Protein AF-A0A763VTL2-F1 (afdb_monomer)

pLDDT: mean 83.59, std 13.95, range [38.59, 96.25]

Structure (mmCIF, N/CA/C/O backbone):
data_AF-A0A763VTL2-F1
#
_entry.id   AF-A0A763VTL2-F1
#
loop_
_atom_site.group_PDB
_atom_site.id
_atom_site.type_symbol
_atom_site.label_atom_id
_atom_site.label_alt_id
_atom_site.label_comp_id
_atom_site.label_asym_id
_atom_site.label_entity_id
_atom_site.label_seq_id
_atom_site.pdbx_PDB_ins_code
_atom_site.Cartn_x
_atom_site.Cartn_y
_atom_site.Cartn_z
_atom_site.occupancy
_atom_site.B_iso_or_equiv
_atom_site.auth_seq_id
_atom_site.auth_comp_id
_atom_site.auth_asym_id
_atom_site.auth_atom_id
_atom_site.pdbx_PDB_model_num
ATOM 1 N N . MET A 1 1 ? -4.887 -15.551 90.840 1.00 38.59 1 MET A N 1
ATOM 2 C CA . MET A 1 1 ? -4.832 -16.309 89.575 1.00 38.59 1 MET A CA 1
ATOM 3 C C . MET A 1 1 ? -5.576 -15.506 88.532 1.00 38.59 1 MET A C 1
ATOM 5 O O . MET A 1 1 ? -6.733 -15.174 88.746 1.00 38.59 1 MET A O 1
ATOM 9 N N . THR A 1 2 ? -4.842 -15.102 87.504 1.00 49.06 2 THR A N 1
ATOM 10 C CA . THR A 1 2 ? -5.267 -14.362 86.316 1.00 49.06 2 THR A CA 1
ATOM 11 C C . THR A 1 2 ? -5.974 -15.297 85.341 1.00 49.06 2 THR A C 1
ATOM 13 O O . THR A 1 2 ? -5.603 -16.465 85.233 1.00 49.06 2 THR A O 1
ATOM 16 N N . VAL A 1 3 ? -6.969 -14.784 84.620 1.00 54.81 3 VAL A N 1
ATOM 17 C CA . VAL A 1 3 ? -7.465 -15.420 83.396 1.00 54.81 3 VAL A CA 1
ATOM 18 C C . VAL A 1 3 ? -7.658 -14.310 82.368 1.00 54.81 3 VAL A C 1
ATOM 20 O O . VAL A 1 3 ? -8.697 -13.659 82.321 1.00 54.81 3 VAL A O 1
ATOM 23 N N . ASP A 1 4 ? -6.605 -14.062 81.595 1.00 47.91 4 ASP A N 1
ATOM 24 C CA . ASP A 1 4 ? -6.621 -13.182 80.433 1.00 47.91 4 ASP A CA 1
ATOM 25 C C . ASP A 1 4 ? -7.313 -13.915 79.277 1.00 47.91 4 ASP A C 1
ATOM 27 O O . ASP A 1 4 ? -6.781 -14.871 78.706 1.00 47.91 4 ASP A O 1
ATOM 31 N N . SER A 1 5 ? -8.533 -13.501 78.936 1.00 46.69 5 SER A N 1
ATOM 32 C CA . SER A 1 5 ? -9.254 -14.015 77.772 1.00 46.69 5 SER A CA 1
ATOM 33 C C . SER A 1 5 ? -8.785 -13.293 76.511 1.00 46.69 5 SER A C 1
ATOM 35 O O . SER A 1 5 ? -9.312 -12.251 76.121 1.00 46.69 5 SER A O 1
ATOM 37 N N . ASN A 1 6 ? -7.775 -13.882 75.880 1.00 53.84 6 ASN A N 1
ATOM 38 C CA . ASN A 1 6 ? -7.282 -13.533 74.559 1.00 53.84 6 ASN A CA 1
ATOM 39 C C . ASN A 1 6 ? -8.350 -13.909 73.511 1.00 53.84 6 ASN A C 1
ATOM 41 O O . ASN A 1 6 ? -8.556 -15.089 73.229 1.00 53.84 6 ASN A O 1
ATOM 45 N N . THR A 1 7 ? -9.059 -12.924 72.955 1.00 49.09 7 THR A N 1
ATOM 46 C CA . THR A 1 7 ? -9.965 -13.129 71.813 1.00 49.09 7 THR A CA 1
ATOM 47 C C . THR A 1 7 ? -9.327 -12.543 70.562 1.00 49.09 7 THR A C 1
ATOM 49 O O . THR A 1 7 ? -9.450 -11.368 70.233 1.00 49.09 7 THR A O 1
ATOM 52 N N . SER A 1 8 ? -8.593 -13.400 69.862 1.00 53.38 8 SER A N 1
ATOM 53 C CA . SER A 1 8 ? -8.171 -13.184 68.486 1.00 53.38 8 SER A CA 1
ATOM 54 C C . SER A 1 8 ? -9.328 -13.505 67.543 1.00 53.38 8 SER A C 1
ATOM 56 O O . SER A 1 8 ? -9.724 -14.665 67.482 1.00 53.38 8 SER A O 1
ATOM 58 N N . SER A 1 9 ? -9.805 -12.530 66.769 1.00 47.34 9 SER A N 1
ATOM 59 C CA . SER A 1 9 ? -10.167 -12.739 65.355 1.00 47.34 9 SER A CA 1
ATOM 60 C C . SER A 1 9 ? -10.765 -11.476 64.735 1.00 47.34 9 SER A C 1
ATOM 62 O O . SER A 1 9 ? -11.925 -11.145 64.961 1.00 47.34 9 SER A O 1
ATOM 64 N N . GLY A 1 10 ? -9.945 -10.818 63.916 1.00 51.12 10 GLY A N 1
ATOM 65 C CA . GLY A 1 10 ? -10.286 -10.411 62.555 1.00 51.12 10 GLY A CA 1
ATOM 66 C C . GLY A 1 10 ? -11.619 -9.711 62.319 1.00 51.12 10 GLY A C 1
ATOM 67 O O . GLY A 1 10 ? -12.632 -10.352 62.055 1.00 51.12 10 GLY A O 1
ATOM 68 N N . ARG A 1 11 ? -11.550 -8.389 62.179 1.00 47.34 11 ARG A N 1
ATOM 69 C CA . ARG A 1 11 ? -12.256 -7.723 61.084 1.00 47.34 11 ARG A CA 1
ATOM 70 C C . ARG A 1 11 ? -11.472 -6.481 60.689 1.00 47.34 11 ARG A C 1
ATOM 72 O O . ARG A 1 11 ? -11.737 -5.380 61.158 1.00 47.34 11 ARG A O 1
ATOM 79 N N . GLY A 1 12 ? -10.442 -6.708 59.876 1.00 43.69 12 GLY A N 1
ATOM 80 C CA . GLY A 1 12 ? -9.880 -5.651 59.054 1.00 43.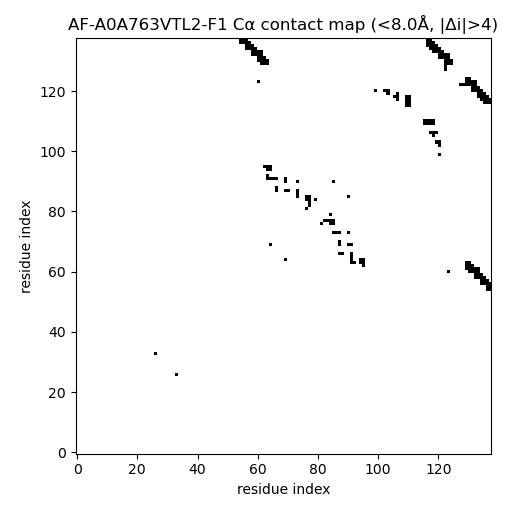69 12 GLY A CA 1
ATOM 81 C C . GLY A 1 12 ? -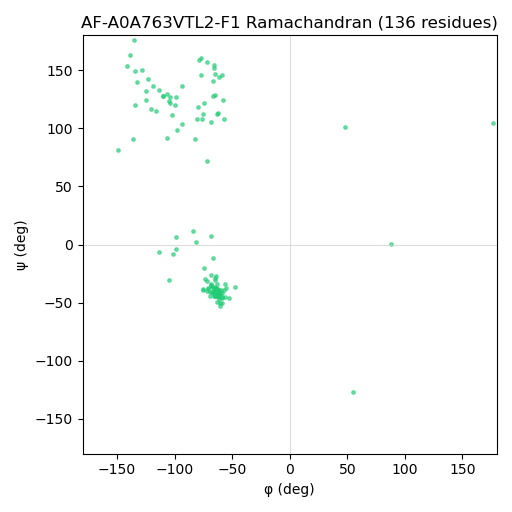11.014 -5.117 58.193 1.00 43.69 12 GLY A C 1
ATOM 82 O O . GLY A 1 12 ? -11.505 -5.807 57.304 1.00 43.69 12 GLY A O 1
ATOM 83 N N . ASN A 1 13 ? -11.479 -3.915 58.510 1.00 54.47 13 ASN A N 1
ATOM 84 C CA . ASN A 1 13 ? -12.108 -3.062 57.518 1.00 54.47 13 ASN A CA 1
ATOM 85 C C . ASN A 1 13 ? -10.972 -2.579 56.616 1.00 54.47 13 ASN A C 1
ATOM 87 O O . ASN A 1 13 ? -10.547 -1.434 56.740 1.00 54.47 13 ASN A O 1
ATOM 91 N N . ASP A 1 14 ? -10.427 -3.474 55.793 1.00 52.12 14 ASP A N 1
ATOM 92 C CA . ASP A 1 14 ? -9.484 -3.085 54.758 1.00 52.12 14 ASP A CA 1
ATOM 93 C C . ASP A 1 14 ? -10.313 -2.432 53.646 1.00 52.12 14 ASP A C 1
ATOM 95 O O . ASP A 1 14 ? -11.094 -3.120 52.985 1.00 52.12 14 ASP A O 1
ATOM 99 N N . PRO A 1 15 ? -10.180 -1.115 53.415 1.00 58.50 15 PRO A N 1
ATOM 100 C CA . PRO A 1 15 ? -10.898 -0.411 52.354 1.00 58.50 15 PRO A CA 1
ATOM 101 C C . PRO A 1 15 ? -10.431 -0.813 50.939 1.00 58.50 15 PRO A C 1
ATOM 103 O O . PRO A 1 15 ? -10.840 -0.192 49.962 1.00 58.50 15 PRO A O 1
ATOM 106 N N . GLU A 1 16 ? -9.572 -1.831 50.816 1.00 55.03 16 GLU A N 1
ATOM 107 C CA . GLU A 1 16 ? -8.935 -2.250 49.565 1.00 55.03 16 GLU A CA 1
ATOM 108 C C . GLU A 1 16 ? -9.570 -3.485 48.908 1.00 55.03 16 GLU A C 1
ATOM 110 O O . GLU A 1 16 ? -9.242 -3.799 47.764 1.00 55.03 16 GLU A O 1
ATOM 115 N N . GLN A 1 17 ? -10.507 -4.177 49.567 1.00 55.59 17 GLN A N 1
ATOM 116 C CA . GLN A 1 17 ? -11.231 -5.287 48.938 1.00 55.59 17 GLN A CA 1
ATOM 117 C C . GLN A 1 17 ? -12.587 -4.810 48.417 1.00 55.59 17 GLN A C 1
ATOM 119 O O . GLN A 1 17 ? -13.560 -4.686 49.154 1.00 55.59 17 GLN A O 1
ATOM 124 N N . ILE A 1 18 ? -12.635 -4.528 47.114 1.00 63.38 18 ILE A N 1
ATOM 125 C CA . ILE A 1 18 ? -13.878 -4.262 46.383 1.00 63.38 18 ILE A CA 1
ATOM 126 C C . ILE A 1 18 ? -14.742 -5.532 46.418 1.00 63.38 18 ILE A C 1
ATOM 128 O O . ILE A 1 18 ? -14.390 -6.540 45.802 1.00 63.38 18 ILE A O 1
ATOM 132 N N . ASP A 1 19 ? -15.876 -5.486 47.119 1.00 75.56 19 ASP A N 1
ATOM 133 C CA . ASP A 1 19 ? -16.789 -6.625 47.236 1.00 75.56 19 ASP A CA 1
ATOM 134 C C . ASP A 1 19 ? -17.696 -6.741 45.993 1.00 75.56 19 ASP A C 1
ATOM 136 O O . ASP A 1 19 ? -18.597 -5.932 45.741 1.00 75.56 19 ASP A O 1
ATOM 140 N N . LEU A 1 20 ? -17.433 -7.760 45.170 1.00 80.88 20 LEU A N 1
ATOM 141 C CA . LEU A 1 20 ? -18.123 -7.995 43.894 1.00 80.88 20 LEU A CA 1
ATOM 142 C C . LEU A 1 20 ? -19.614 -8.325 44.081 1.00 80.88 20 LEU A C 1
ATOM 144 O O . LEU A 1 20 ? -20.428 -8.036 43.199 1.00 80.88 20 LEU A O 1
ATOM 148 N N . ILE A 1 21 ? -19.985 -8.925 45.217 1.00 75.75 21 ILE A N 1
ATOM 149 C CA . ILE A 1 21 ? -21.370 -9.321 45.511 1.00 75.75 21 ILE A CA 1
ATOM 150 C C . ILE A 1 21 ? -22.213 -8.094 45.876 1.00 75.75 21 ILE A C 1
ATOM 152 O O . ILE A 1 21 ? -23.361 -7.977 45.437 1.00 75.75 21 ILE A O 1
ATOM 156 N N . GLU A 1 22 ? -21.639 -7.151 46.624 1.00 71.88 22 GLU A N 1
ATOM 157 C CA . GLU A 1 22 ? -22.308 -5.901 46.989 1.00 71.88 22 GLU A CA 1
ATOM 158 C C . GLU A 1 22 ? -22.554 -5.017 45.753 1.00 71.88 22 GLU A C 1
ATOM 160 O O . GLU A 1 22 ? -23.665 -4.512 45.563 1.00 71.88 22 GLU A O 1
ATOM 165 N N . LEU A 1 23 ? -21.583 -4.949 44.833 1.00 77.94 23 LEU A N 1
ATOM 166 C CA . LEU A 1 23 ? -21.748 -4.306 43.521 1.00 77.94 23 LEU A CA 1
ATOM 167 C C . LEU A 1 23 ? -22.878 -4.935 42.687 1.00 77.94 23 LEU A C 1
ATOM 169 O O . LEU A 1 23 ? -23.666 -4.216 42.067 1.00 77.94 23 LEU A O 1
ATOM 173 N N . LEU A 1 24 ? -23.002 -6.267 42.680 1.00 76.88 24 LEU A N 1
ATOM 174 C CA . LEU A 1 24 ? -24.049 -6.970 41.931 1.00 76.88 24 LEU A CA 1
ATOM 175 C C . LEU A 1 24 ? -25.452 -6.689 42.498 1.00 76.88 24 LEU A C 1
ATOM 177 O O . LEU A 1 24 ? -26.397 -6.442 41.743 1.00 76.88 24 LEU A O 1
ATOM 181 N N . LEU A 1 25 ? -25.589 -6.673 43.827 1.00 74.56 25 LEU A N 1
ATOM 182 C CA . LEU A 1 25 ? -26.826 -6.296 44.522 1.00 74.56 25 LEU A CA 1
ATOM 183 C C . LEU A 1 25 ? -27.193 -4.823 44.285 1.00 74.56 25 LEU A C 1
ATOM 185 O O . LEU A 1 25 ? -28.368 -4.506 44.068 1.00 74.56 25 LEU A O 1
ATOM 189 N N . GLN A 1 26 ? -26.205 -3.926 44.267 1.00 73.94 26 GLN A N 1
ATOM 190 C CA . GLN A 1 26 ? -26.389 -2.507 43.954 1.00 73.94 26 GLN A CA 1
ATOM 191 C C . GLN A 1 26 ? -26.869 -2.300 42.508 1.00 73.94 26 GLN A C 1
ATOM 193 O O . GLN A 1 26 ? -27.789 -1.512 42.268 1.00 73.94 26 GLN A O 1
ATOM 198 N N . LEU A 1 27 ? -26.326 -3.071 41.562 1.00 78.69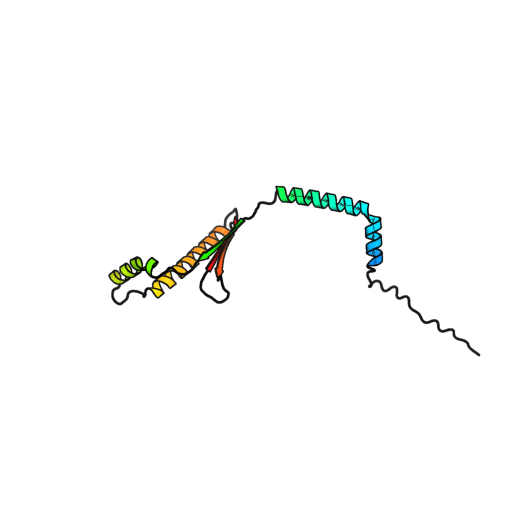 27 LEU A N 1
ATOM 199 C CA . LEU A 1 27 ? -26.765 -3.093 40.166 1.00 78.69 27 LEU A CA 1
ATOM 200 C C . LEU A 1 27 ? -28.208 -3.624 40.038 1.00 78.69 27 LEU A C 1
ATOM 202 O O . LEU A 1 27 ? -29.038 -3.031 39.349 1.00 78.69 27 LEU A O 1
ATOM 206 N N . TRP A 1 28 ? -28.559 -4.686 40.770 1.00 78.25 28 TRP A N 1
ATOM 207 C CA . TRP A 1 28 ? -29.907 -5.273 40.752 1.00 78.25 28 TRP A CA 1
ATOM 208 C C . TRP A 1 28 ? -30.981 -4.329 41.323 1.00 78.25 28 TRP A C 1
ATOM 210 O O . TRP A 1 28 ? -32.097 -4.244 40.797 1.00 78.25 28 TRP A O 1
ATOM 220 N N . ARG A 1 29 ? -30.634 -3.552 42.358 1.00 75.06 29 ARG A N 1
ATOM 221 C CA . ARG A 1 29 ? -31.515 -2.524 42.943 1.00 75.06 29 ARG A CA 1
ATOM 222 C C . ARG A 1 29 ? -31.676 -1.305 42.026 1.00 75.06 29 ARG A C 1
ATOM 224 O O . ARG A 1 29 ? -32.745 -0.698 42.000 1.00 75.06 29 ARG A O 1
ATOM 231 N N . GLY A 1 30 ? -30.646 -0.987 41.241 1.00 80.25 30 GLY A N 1
ATOM 232 C CA . GLY A 1 30 ? -30.614 0.101 40.259 1.00 80.25 30 GLY A CA 1
ATOM 233 C C . GLY A 1 30 ? -31.199 -0.236 38.883 1.00 80.25 30 GLY A C 1
ATOM 234 O O . GLY A 1 30 ? -31.030 0.543 37.952 1.00 80.25 30 GLY A O 1
ATOM 235 N N . LYS A 1 31 ? -31.903 -1.363 38.706 1.00 80.69 31 LYS A N 1
ATOM 236 C CA . LYS A 1 31 ? -32.369 -1.836 37.384 1.00 80.69 31 LYS A CA 1
ATOM 237 C C . LYS A 1 31 ? -33.045 -0.774 36.503 1.00 80.69 31 LYS A C 1
ATOM 239 O O . LYS A 1 31 ? -32.824 -0.759 35.300 1.00 80.69 31 LYS A O 1
ATOM 244 N N . MET A 1 32 ? -33.816 0.150 37.082 1.00 83.62 32 MET A N 1
ATOM 245 C CA . MET A 1 32 ? -34.477 1.218 36.318 1.00 83.62 32 MET A CA 1
ATOM 246 C C . MET A 1 32 ? -33.500 2.283 35.811 1.00 83.62 32 MET A C 1
ATOM 248 O O . MET A 1 32 ? -33.633 2.726 34.673 1.00 83.62 32 MET A O 1
ATOM 252 N N . THR A 1 33 ? -32.502 2.677 36.609 1.00 85.94 33 THR A N 1
ATOM 253 C CA . THR A 1 33 ? -31.483 3.639 36.161 1.00 85.94 33 THR A CA 1
ATOM 254 C C . THR A 1 33 ? -30.594 3.024 35.085 1.00 85.94 33 THR A C 1
ATOM 256 O O . THR A 1 33 ? -30.249 3.708 34.126 1.00 85.94 33 THR A O 1
ATOM 259 N N . ILE A 1 34 ? -30.311 1.721 35.183 1.00 86.00 34 ILE A N 1
ATOM 260 C CA . ILE A 1 34 ? -29.587 0.962 34.154 1.00 86.00 34 ILE A CA 1
ATOM 261 C C . ILE A 1 34 ? -30.382 0.932 32.851 1.00 86.00 34 ILE A C 1
ATOM 263 O O . ILE A 1 34 ? -29.834 1.257 31.805 1.00 86.00 34 ILE A O 1
ATOM 267 N N . ILE A 1 35 ? -31.674 0.593 32.900 1.00 89.81 35 ILE A N 1
ATOM 268 C CA . ILE A 1 35 ? -32.525 0.552 31.701 1.00 89.81 35 ILE A CA 1
ATOM 269 C C . ILE A 1 35 ? -32.569 1.927 31.025 1.00 89.81 35 ILE A C 1
ATOM 271 O O . ILE A 1 35 ? -32.370 2.018 29.817 1.00 89.81 35 ILE A O 1
ATOM 275 N N . VAL A 1 36 ? -32.766 3.003 31.792 1.00 92.94 36 VAL A N 1
ATOM 276 C CA . VAL A 1 36 ? -32.782 4.370 31.245 1.00 92.94 36 VAL A CA 1
ATOM 277 C C . VAL A 1 36 ? -31.429 4.741 30.631 1.00 92.94 36 VAL A C 1
ATOM 279 O O . VAL A 1 36 ? -31.390 5.259 29.516 1.00 92.94 36 VAL A O 1
ATOM 282 N N . ALA A 1 37 ? -30.320 4.435 31.308 1.00 91.38 37 ALA A N 1
ATOM 283 C CA . ALA A 1 37 ? -28.979 4.696 30.790 1.00 91.38 37 ALA A CA 1
ATOM 284 C C . ALA A 1 37 ? -28.700 3.924 29.488 1.00 91.38 37 ALA A C 1
ATOM 286 O O . ALA A 1 37 ? -28.160 4.494 28.540 1.00 91.38 37 ALA A O 1
ATOM 287 N N . VAL A 1 38 ? -29.122 2.658 29.408 1.00 94.12 38 VAL A N 1
ATOM 288 C CA . VAL A 1 38 ? -28.997 1.825 28.202 1.00 94.12 38 VAL A CA 1
ATOM 289 C C . VAL A 1 38 ? -29.816 2.405 27.050 1.00 94.12 38 VAL A C 1
ATOM 291 O O . VAL A 1 38 ? -29.307 2.508 25.937 1.00 94.12 38 VAL A O 1
ATOM 294 N N . VAL A 1 39 ? -31.052 2.844 27.300 1.00 95.56 39 VAL A N 1
ATOM 295 C CA . VAL A 1 39 ? -31.895 3.468 26.266 1.00 95.56 39 VAL A CA 1
ATOM 296 C C . VAL A 1 39 ? -31.254 4.751 25.729 1.00 95.56 39 VAL A C 1
ATOM 298 O O . VAL A 1 39 ? -31.197 4.939 24.515 1.00 95.56 39 VAL A O 1
ATOM 301 N N . ILE A 1 40 ? -30.715 5.606 26.603 1.00 96.06 40 ILE A N 1
ATOM 302 C CA . ILE A 1 40 ? -30.009 6.829 26.189 1.00 96.06 40 ILE A CA 1
ATOM 303 C C . ILE A 1 40 ? -28.768 6.485 25.353 1.00 96.06 40 ILE A C 1
ATOM 305 O O . ILE A 1 40 ? -28.549 7.094 24.306 1.00 96.06 40 ILE A O 1
ATOM 309 N N . ALA A 1 41 ? -27.985 5.484 25.764 1.00 94.44 41 ALA A N 1
ATOM 310 C CA . ALA A 1 41 ? -26.811 5.039 25.015 1.00 94.44 41 ALA A CA 1
ATOM 311 C C . ALA A 1 41 ? -27.177 4.505 23.618 1.00 94.44 41 ALA A C 1
ATOM 313 O O . ALA A 1 41 ? -26.498 4.828 22.644 1.00 94.44 41 ALA A O 1
ATOM 314 N N . ILE A 1 42 ? -28.274 3.749 23.497 1.00 96.25 42 ILE A N 1
ATOM 315 C CA . ILE A 1 42 ? -28.772 3.250 22.206 1.00 96.25 42 ILE A CA 1
ATOM 316 C C . ILE A 1 42 ? -29.214 4.411 21.309 1.00 96.25 42 ILE A C 1
ATOM 318 O O . ILE A 1 42 ? -28.856 4.436 20.133 1.00 96.25 42 ILE A O 1
ATOM 322 N N . LEU A 1 43 ? -29.943 5.394 21.847 1.00 95.88 43 LEU A N 1
ATOM 323 C CA . LEU A 1 43 ? -30.362 6.572 21.079 1.00 95.88 43 LEU A CA 1
ATOM 324 C C . LEU A 1 43 ? -29.158 7.361 20.546 1.00 95.88 43 LEU A C 1
ATOM 326 O O . LEU A 1 43 ? -29.152 7.756 19.380 1.00 95.88 43 LEU A O 1
ATOM 330 N N . LEU A 1 44 ? -28.120 7.540 21.367 1.00 94.62 44 LEU A N 1
ATOM 331 C CA . LEU A 1 44 ? -26.874 8.183 20.943 1.00 94.62 44 LEU A CA 1
ATOM 332 C C . LEU A 1 44 ? -26.133 7.362 19.880 1.00 94.62 44 LEU A C 1
ATOM 334 O O . LEU A 1 44 ? -25.632 7.938 18.917 1.00 94.62 44 LEU A O 1
ATOM 338 N N . ALA A 1 45 ? -26.096 6.033 20.007 1.00 92.56 45 ALA A N 1
ATOM 339 C CA . ALA A 1 45 ? -25.457 5.154 19.029 1.00 92.56 45 ALA A CA 1
ATOM 340 C C . ALA A 1 45 ? -26.160 5.191 17.661 1.00 92.56 45 ALA A C 1
ATOM 342 O O . ALA A 1 45 ? -25.497 5.308 16.630 1.00 92.56 45 ALA A O 1
ATOM 343 N N . VAL A 1 46 ? -27.497 5.153 17.644 1.00 93.44 46 VAL A N 1
ATOM 344 C CA . VAL A 1 46 ? -28.287 5.274 16.406 1.00 93.44 46 VAL A CA 1
ATOM 345 C C . VAL A 1 46 ? -28.112 6.661 15.786 1.00 93.44 46 VAL A C 1
ATOM 347 O O . VAL A 1 46 ? -27.893 6.767 14.582 1.00 93.44 46 VAL A O 1
ATOM 350 N N . GLY A 1 47 ? -28.137 7.723 16.599 1.00 92.38 47 GLY A N 1
ATOM 351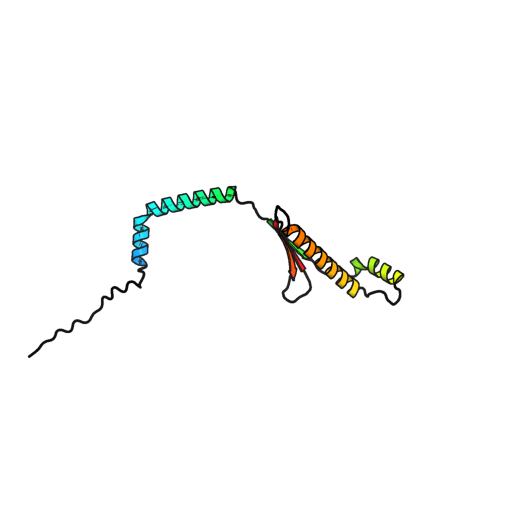 C CA . GLY A 1 47 ? -27.858 9.080 16.125 1.00 92.38 47 GLY A CA 1
ATOM 352 C C . GLY A 1 47 ? -26.459 9.217 15.515 1.00 92.38 47 GLY A C 1
ATOM 353 O O . GLY A 1 47 ? -26.299 9.854 14.477 1.00 92.38 47 GLY A O 1
ATOM 354 N N . TYR A 1 48 ? -25.458 8.568 16.114 1.00 90.88 48 TYR A N 1
ATOM 355 C CA . TYR A 1 48 ? -24.091 8.550 15.598 1.00 90.88 48 TYR A CA 1
ATOM 356 C C . TYR A 1 48 ? -23.981 7.819 14.254 1.00 90.88 48 TYR A C 1
ATOM 358 O O . TYR A 1 48 ? -23.367 8.353 13.333 1.00 90.88 48 TYR A O 1
ATOM 366 N N . LEU A 1 49 ? -24.614 6.650 14.105 1.00 87.94 49 LEU A N 1
ATOM 367 C CA . LEU A 1 49 ? -24.631 5.877 12.853 1.00 87.94 49 LEU A CA 1
ATOM 368 C C . LEU A 1 49 ? -25.176 6.674 11.659 1.00 87.94 49 LEU A C 1
ATOM 370 O O . LEU A 1 49 ? -24.689 6.504 10.549 1.00 87.94 49 LEU A O 1
ATOM 374 N N . MET A 1 50 ? -26.141 7.571 11.882 1.00 83.00 50 MET A N 1
ATOM 375 C CA . MET A 1 50 ? -26.729 8.401 10.819 1.00 83.00 50 MET A CA 1
ATOM 376 C C . MET A 1 50 ? -25.803 9.538 10.347 1.00 83.00 50 MET A C 1
ATOM 378 O O . MET A 1 50 ? -26.014 10.089 9.269 1.00 83.00 50 MET A O 1
ATOM 382 N N . ILE A 1 51 ? -24.807 9.923 11.154 1.00 84.19 51 ILE A N 1
ATOM 383 C CA . ILE A 1 51 ? -23.870 11.026 10.867 1.00 84.19 51 ILE A CA 1
ATOM 384 C C . ILE A 1 51 ? -22.495 10.488 10.449 1.00 84.19 51 ILE A C 1
ATOM 386 O O . ILE A 1 51 ? -21.771 11.137 9.689 1.00 84.19 51 ILE A O 1
ATOM 390 N N . ALA A 1 52 ? -22.112 9.319 10.963 1.00 83.56 52 ALA A N 1
ATOM 391 C CA . ALA A 1 52 ? -20.835 8.692 10.680 1.00 83.56 52 ALA A CA 1
ATOM 392 C C . ALA A 1 52 ? -20.728 8.364 9.186 1.00 83.56 52 ALA A C 1
ATOM 394 O O . ALA A 1 52 ? -21.439 7.510 8.665 1.00 83.56 52 ALA A O 1
ATOM 395 N N . LYS A 1 53 ? -19.811 9.046 8.495 1.00 75.06 53 LYS A N 1
ATOM 396 C CA . LYS A 1 53 ? -19.475 8.714 7.111 1.00 75.06 53 LYS A CA 1
ATOM 397 C C . LYS A 1 53 ? -18.843 7.325 7.070 1.00 75.06 53 LYS A C 1
ATOM 399 O O . LYS A 1 53 ? -17.894 7.050 7.809 1.00 75.06 53 LYS A O 1
ATOM 404 N N . GLU A 1 54 ? -19.372 6.473 6.203 1.00 79.94 54 GLU A N 1
ATOM 405 C CA . GLU A 1 54 ? -18.787 5.172 5.902 1.00 79.94 54 GLU A CA 1
ATOM 406 C C . GLU A 1 54 ? -17.386 5.354 5.312 1.00 79.94 54 GLU A C 1
ATOM 408 O O . GLU A 1 54 ? -17.140 6.306 4.573 1.00 79.94 54 GLU A O 1
ATOM 413 N N . LYS A 1 55 ? -16.472 4.439 5.644 1.00 81.00 55 LYS A N 1
ATOM 414 C CA . LYS A 1 55 ? -15.130 4.386 5.061 1.00 81.00 55 LYS A CA 1
ATOM 415 C C . LYS A 1 55 ? -14.948 3.043 4.387 1.00 81.00 55 LYS A C 1
ATOM 417 O O . LYS A 1 55 ? -14.977 2.011 5.061 1.00 81.00 55 LYS A O 1
ATOM 422 N N . TRP A 1 56 ? -14.755 3.062 3.076 1.00 85.31 56 TRP A N 1
ATOM 423 C CA . TRP A 1 56 ? -14.551 1.855 2.283 1.00 85.31 56 TRP A CA 1
ATOM 424 C C . TRP A 1 56 ? -13.075 1.739 1.919 1.00 85.31 56 TRP A C 1
ATOM 426 O O . TRP A 1 56 ? -12.504 2.640 1.306 1.00 85.31 56 TRP A O 1
ATOM 436 N N . THR A 1 57 ? -12.457 0.625 2.316 1.00 87.75 57 THR A N 1
ATOM 437 C CA . THR A 1 57 ? -11.048 0.344 2.028 1.00 87.75 57 THR A CA 1
ATOM 438 C C . THR A 1 57 ? -10.942 -0.602 0.841 1.00 87.75 57 THR A C 1
ATOM 440 O O . THR A 1 57 ? -11.426 -1.732 0.907 1.00 87.75 57 THR A O 1
ATOM 443 N N . SER A 1 58 ? -10.274 -0.167 -0.225 1.00 89.88 58 SER A N 1
ATOM 444 C CA . SER A 1 58 ? -9.918 -1.015 -1.366 1.00 89.88 58 SER A CA 1
ATOM 445 C C . SER A 1 58 ? -8.438 -1.373 -1.304 1.00 89.88 58 SER A C 1
ATOM 447 O O . SER A 1 58 ? -7.599 -0.478 -1.225 1.00 89.88 58 SER A O 1
ATOM 449 N N . THR A 1 59 ? -8.116 -2.666 -1.372 1.00 88.75 59 THR A N 1
ATOM 450 C CA . THR A 1 59 ? -6.739 -3.179 -1.322 1.00 88.75 59 THR A CA 1
ATOM 451 C C . THR A 1 59 ? -6.397 -3.927 -2.609 1.00 88.75 59 THR A C 1
ATOM 453 O O . THR A 1 59 ? -7.188 -4.735 -3.092 1.00 88.75 59 THR A O 1
ATOM 456 N N . ALA A 1 60 ? -5.201 -3.690 -3.145 1.00 91.56 60 ALA A N 1
ATOM 457 C CA . ALA A 1 60 ? -4.657 -4.387 -4.306 1.00 91.56 60 ALA A CA 1
ATOM 458 C C . ALA A 1 60 ? -3.202 -4.804 -4.064 1.00 91.56 60 ALA A C 1
ATOM 460 O O . ALA A 1 60 ? -2.460 -4.124 -3.359 1.00 91.56 60 ALA A O 1
ATOM 461 N N . ILE A 1 61 ? -2.784 -5.911 -4.678 1.00 89.88 61 ILE A N 1
ATOM 462 C CA . ILE A 1 61 ? -1.407 -6.413 -4.605 1.00 89.88 61 ILE A CA 1
ATOM 463 C C . ILE A 1 61 ? -0.751 -6.230 -5.972 1.00 89.88 61 ILE A C 1
ATOM 465 O O . ILE A 1 61 ? -1.289 -6.661 -6.991 1.00 89.88 61 ILE A O 1
ATOM 469 N N . ILE A 1 62 ? 0.418 -5.595 -5.988 1.00 90.69 62 ILE A N 1
ATOM 470 C CA . ILE A 1 62 ? 1.169 -5.223 -7.187 1.00 90.69 62 ILE A CA 1
ATOM 471 C C . ILE A 1 62 ? 2.567 -5.837 -7.107 1.00 90.69 62 ILE A C 1
ATOM 473 O O . ILE A 1 62 ? 3.179 -5.909 -6.045 1.00 90.69 62 ILE A O 1
ATOM 477 N N . THR A 1 63 ? 3.103 -6.285 -8.238 1.00 91.69 63 THR A N 1
ATOM 478 C CA . THR A 1 63 ? 4.467 -6.817 -8.337 1.00 91.69 63 THR A CA 1
ATOM 479 C C . THR A 1 63 ? 5.180 -6.251 -9.565 1.00 91.69 63 THR A C 1
ATOM 481 O O . THR A 1 63 ? 4.590 -5.492 -10.336 1.00 91.69 63 THR A O 1
ATOM 484 N N . GLN A 1 64 ? 6.458 -6.586 -9.737 1.00 91.94 64 GLN A N 1
ATOM 485 C CA . GLN A 1 64 ? 7.210 -6.232 -10.939 1.00 91.94 64 GLN A CA 1
ATOM 486 C C . GLN A 1 64 ? 6.544 -6.807 -12.204 1.00 91.94 64 GLN A C 1
ATOM 488 O O . GLN A 1 64 ? 5.987 -7.906 -12.151 1.00 91.94 64 GLN A O 1
ATOM 493 N N . PRO A 1 65 ? 6.608 -6.097 -13.342 1.00 93.19 65 PRO A N 1
ATOM 494 C CA . PRO A 1 65 ? 6.005 -6.565 -14.584 1.00 93.19 65 PRO A CA 1
ATOM 495 C C . PRO A 1 65 ? 6.703 -7.830 -15.086 1.00 93.19 65 PRO A C 1
ATOM 497 O O . PRO A 1 65 ? 7.898 -8.024 -14.853 1.00 93.19 65 PRO A O 1
ATOM 500 N N . ASP A 1 66 ? 5.978 -8.673 -15.814 1.00 93.38 66 ASP A N 1
ATOM 501 C CA . ASP A 1 66 ? 6.556 -9.866 -16.433 1.00 93.38 66 ASP A CA 1
ATOM 502 C C . ASP A 1 66 ? 7.461 -9.502 -17.628 1.00 93.38 66 ASP A C 1
ATOM 504 O O . ASP A 1 66 ? 7.317 -8.442 -18.245 1.00 93.38 66 ASP A O 1
ATOM 508 N N . ALA A 1 67 ? 8.398 -10.383 -17.978 1.00 91.75 67 ALA A N 1
ATOM 509 C CA . ALA A 1 67 ? 9.358 -10.172 -19.059 1.00 91.75 67 ALA A CA 1
ATOM 510 C C . ALA A 1 67 ? 8.652 -9.891 -20.396 1.00 91.75 67 ALA A C 1
ATOM 512 O O . ALA A 1 67 ? 9.058 -8.999 -21.142 1.00 91.75 67 ALA A O 1
ATOM 513 N N . ALA A 1 68 ? 7.546 -10.590 -20.669 1.00 93.12 68 ALA A N 1
ATOM 514 C CA . ALA A 1 68 ? 6.744 -10.371 -21.870 1.00 93.12 68 ALA A CA 1
ATOM 515 C C . ALA A 1 68 ? 6.129 -8.960 -21.927 1.00 93.12 68 ALA A C 1
ATOM 517 O O . ALA A 1 68 ? 6.025 -8.376 -23.004 1.00 93.12 68 ALA A O 1
ATOM 518 N N . GLN A 1 69 ? 5.768 -8.384 -20.777 1.00 93.06 69 GLN A N 1
ATOM 519 C CA . GLN A 1 69 ? 5.141 -7.060 -20.698 1.00 93.06 69 GLN A CA 1
ATOM 520 C C . GLN A 1 69 ? 6.137 -5.928 -20.971 1.00 93.06 69 GLN A C 1
ATOM 522 O O . GLN A 1 69 ? 5.755 -4.887 -21.503 1.00 93.06 69 GLN A O 1
ATOM 527 N N . VAL A 1 70 ? 7.418 -6.129 -20.644 1.00 94.44 70 VAL A N 1
ATOM 528 C CA . VAL A 1 70 ? 8.483 -5.141 -20.894 1.00 94.44 70 VAL A CA 1
ATOM 529 C C . VAL A 1 70 ? 9.292 -5.422 -22.160 1.00 94.44 70 VAL A C 1
ATOM 531 O O . VAL A 1 70 ? 10.119 -4.594 -22.532 1.00 94.44 70 VAL A O 1
ATOM 534 N N . ALA A 1 71 ? 9.042 -6.532 -22.860 1.00 92.94 71 ALA A N 1
ATOM 535 C CA . ALA A 1 71 ? 9.837 -6.974 -24.007 1.00 92.94 71 ALA A CA 1
ATOM 536 C C . ALA A 1 71 ? 9.995 -5.890 -25.085 1.00 92.94 71 ALA A C 1
ATOM 538 O O . ALA A 1 71 ? 11.106 -5.620 -25.536 1.00 92.94 71 ALA A O 1
ATOM 539 N N . THR A 1 72 ? 8.906 -5.213 -25.458 1.00 95.12 72 THR A N 1
ATOM 540 C CA . THR A 1 72 ? 8.941 -4.127 -26.452 1.00 95.12 72 THR A CA 1
ATOM 541 C C . THR A 1 72 ? 9.795 -2.948 -25.984 1.00 95.12 72 THR A C 1
ATOM 543 O O . THR A 1 72 ? 10.576 -2.403 -26.763 1.00 95.12 72 THR A O 1
ATOM 546 N N . TYR A 1 73 ? 9.692 -2.573 -24.706 1.00 94.19 73 TYR A N 1
ATOM 547 C CA . TYR A 1 73 ? 10.475 -1.479 -24.132 1.00 94.19 73 TYR A CA 1
ATOM 548 C C . TYR A 1 73 ? 11.961 -1.847 -24.036 1.00 94.19 73 TYR A C 1
ATOM 550 O O . TYR A 1 73 ? 12.820 -1.071 -24.451 1.00 94.19 73 TYR A O 1
ATOM 558 N N . THR A 1 74 ? 12.275 -3.059 -23.578 1.00 94.06 74 THR A N 1
ATOM 559 C CA . THR A 1 74 ? 13.647 -3.578 -23.547 1.00 94.06 74 THR A CA 1
ATOM 560 C C . THR A 1 74 ? 14.247 -3.671 -24.951 1.00 94.06 74 THR A C 1
ATOM 562 O O . THR A 1 74 ? 15.397 -3.290 -25.141 1.00 94.06 74 THR A O 1
ATOM 565 N N . ASN A 1 75 ? 13.476 -4.085 -25.961 1.00 94.38 75 ASN A N 1
ATOM 566 C CA . ASN A 1 75 ? 13.934 -4.098 -27.353 1.00 94.38 75 ASN A CA 1
ATOM 567 C C . ASN A 1 75 ? 14.261 -2.695 -27.869 1.00 94.38 75 ASN A C 1
ATOM 569 O O . ASN A 1 75 ? 15.294 -2.511 -28.509 1.00 94.38 75 ASN A O 1
ATOM 573 N N . ALA A 1 76 ? 13.434 -1.695 -27.553 1.00 95.62 76 ALA A N 1
ATOM 574 C CA . ALA A 1 76 ? 13.739 -0.309 -27.896 1.00 95.62 76 ALA A CA 1
ATOM 575 C C . ALA A 1 76 ? 15.051 0.161 -27.241 1.00 95.62 76 ALA A C 1
ATOM 577 O O . ALA A 1 76 ? 15.882 0.780 -27.903 1.00 95.62 76 ALA A O 1
ATOM 578 N N . LEU A 1 77 ? 15.286 -0.190 -25.971 1.00 94.81 77 LEU A N 1
ATOM 579 C CA . LEU A 1 77 ? 16.546 0.114 -25.285 1.00 94.81 77 LEU A CA 1
ATOM 580 C C . LEU A 1 77 ? 17.742 -0.610 -25.917 1.00 94.81 77 LEU A C 1
ATOM 582 O O . LEU A 1 77 ? 18.796 -0.003 -26.077 1.00 94.81 77 LEU A O 1
ATOM 586 N N . ASN A 1 78 ? 17.579 -1.865 -26.337 1.00 94.12 78 ASN A N 1
ATOM 587 C CA . ASN A 1 78 ? 18.621 -2.613 -27.043 1.00 94.12 78 ASN A CA 1
ATOM 588 C C . ASN A 1 78 ? 18.999 -1.957 -28.377 1.00 94.12 78 ASN A C 1
ATOM 590 O O . ASN A 1 78 ? 20.176 -1.903 -28.719 1.00 94.12 78 ASN A O 1
ATOM 594 N N . VAL A 1 79 ? 18.025 -1.414 -29.113 1.00 95.81 79 VAL A N 1
ATOM 595 C CA . VAL A 1 79 ? 18.290 -0.674 -30.358 1.00 95.81 79 VAL A CA 1
ATOM 596 C C . VAL A 1 79 ? 19.024 0.641 -30.081 1.00 95.81 79 VAL A C 1
ATOM 598 O O . VAL A 1 79 ? 19.941 0.994 -30.817 1.00 95.81 79 VAL A O 1
ATOM 601 N N . LEU A 1 80 ? 18.647 1.360 -29.020 1.00 95.38 80 LEU A N 1
ATOM 602 C CA . LEU A 1 80 ? 19.227 2.664 -28.679 1.00 95.38 80 LEU A CA 1
ATOM 603 C C . LEU A 1 80 ? 20.633 2.569 -28.069 1.00 95.38 80 LEU A C 1
ATOM 605 O O . LEU A 1 80 ? 21.478 3.417 -28.344 1.00 95.38 80 LEU A O 1
ATOM 609 N N . TYR A 1 81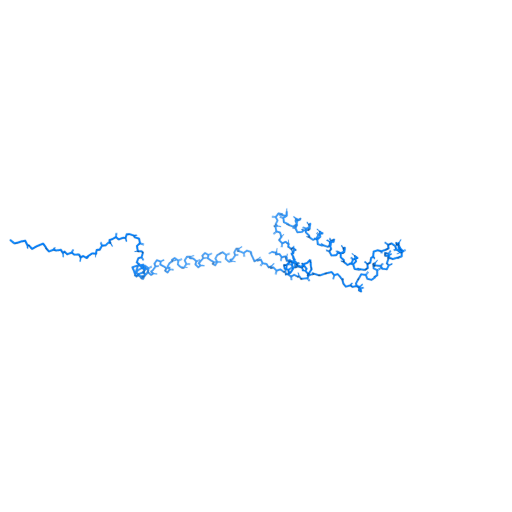 ? 20.877 1.563 -27.228 1.00 94.50 81 TYR A N 1
ATOM 610 C CA . TYR A 1 81 ? 22.090 1.460 -26.411 1.00 94.50 81 TYR A CA 1
ATOM 611 C C . TYR A 1 81 ? 23.005 0.289 -26.801 1.00 94.50 81 TYR A C 1
ATOM 613 O O . TYR A 1 81 ? 24.120 0.189 -26.283 1.00 94.50 81 TYR A O 1
ATOM 621 N N . GLY A 1 82 ? 22.579 -0.586 -27.719 1.00 91.06 82 GLY A N 1
ATOM 622 C CA . GLY A 1 82 ? 23.373 -1.716 -28.200 1.00 91.06 82 GLY A CA 1
ATOM 623 C C . GLY A 1 82 ? 23.863 -2.605 -27.054 1.00 91.06 82 GLY A C 1
ATOM 624 O O . GLY A 1 82 ? 23.088 -3.019 -26.197 1.00 91.06 82 GLY A O 1
ATOM 625 N N . GLY A 1 83 ? 25.173 -2.862 -27.003 1.00 88.56 83 GLY A N 1
ATOM 626 C CA . GLY A 1 83 ? 25.799 -3.672 -25.948 1.00 88.56 83 GLY A CA 1
ATOM 627 C C . GLY A 1 83 ? 25.761 -3.062 -24.538 1.00 88.56 83 GLY A C 1
ATOM 628 O O . GLY A 1 83 ? 26.047 -3.771 -23.579 1.00 88.56 83 GLY A O 1
ATOM 629 N N . ASN A 1 84 ? 25.392 -1.783 -24.404 1.00 92.06 84 ASN A N 1
ATOM 630 C CA . ASN A 1 84 ? 25.267 -1.087 -23.117 1.00 92.06 84 ASN A CA 1
ATOM 631 C C . ASN A 1 84 ? 23.815 -1.019 -22.617 1.00 92.06 84 ASN A C 1
ATOM 633 O O . ASN A 1 84 ? 23.531 -0.319 -21.643 1.00 92.06 84 ASN A O 1
ATOM 637 N N . ALA A 1 85 ? 22.877 -1.680 -23.299 1.00 93.44 85 ALA A N 1
ATOM 638 C CA . ALA A 1 85 ? 21.483 -1.685 -22.891 1.00 93.44 85 ALA A CA 1
ATOM 639 C C . ALA A 1 85 ? 21.290 -2.430 -21.555 1.00 93.44 85 ALA A C 1
ATOM 641 O O . ALA A 1 85 ? 21.914 -3.472 -21.328 1.00 93.44 85 ALA A O 1
ATOM 642 N N . PRO A 1 86 ? 20.418 -1.919 -20.669 1.00 92.81 86 PRO A N 1
ATOM 643 C CA . PRO A 1 86 ? 20.127 -2.573 -19.403 1.00 92.81 86 PRO A CA 1
ATOM 644 C C . PRO A 1 86 ? 19.444 -3.921 -19.634 1.00 92.81 86 PRO A C 1
ATOM 646 O O . PRO A 1 86 ? 18.638 -4.094 -20.556 1.00 92.81 86 PRO A O 1
ATOM 649 N N . LYS A 1 87 ? 19.733 -4.880 -18.754 1.00 93.31 87 LYS A N 1
ATOM 650 C CA . LYS A 1 87 ? 19.119 -6.212 -18.826 1.00 93.31 87 LYS A CA 1
ATOM 651 C C . LYS A 1 87 ? 17.621 -6.124 -18.552 1.00 93.31 87 LYS A C 1
ATOM 653 O O . LYS A 1 87 ? 17.155 -5.264 -17.809 1.00 93.31 87 LYS A O 1
ATOM 658 N N . ILE A 1 88 ? 16.856 -7.084 -19.070 1.00 92.38 88 ILE A N 1
ATOM 659 C CA . ILE A 1 88 ? 15.404 -7.135 -18.847 1.00 92.38 88 ILE A CA 1
ATOM 660 C C . ILE A 1 88 ? 15.031 -7.147 -17.353 1.00 92.38 88 ILE A C 1
ATOM 662 O O . ILE A 1 88 ? 14.105 -6.451 -16.949 1.00 92.38 88 ILE A O 1
ATOM 666 N N . SER A 1 89 ? 15.814 -7.831 -16.515 1.00 92.38 89 SER A N 1
ATOM 667 C CA . SER A 1 89 ? 15.637 -7.848 -15.057 1.00 92.38 89 SER A CA 1
ATOM 668 C C . SER A 1 89 ? 15.839 -6.474 -14.414 1.00 92.38 89 SER A C 1
ATOM 670 O O . SER A 1 89 ? 15.128 -6.110 -13.481 1.00 92.38 89 SER A O 1
ATOM 672 N N . GLU A 1 90 ? 16.789 -5.687 -14.921 1.00 92.69 90 GLU A N 1
ATOM 673 C CA . GLU A 1 90 ?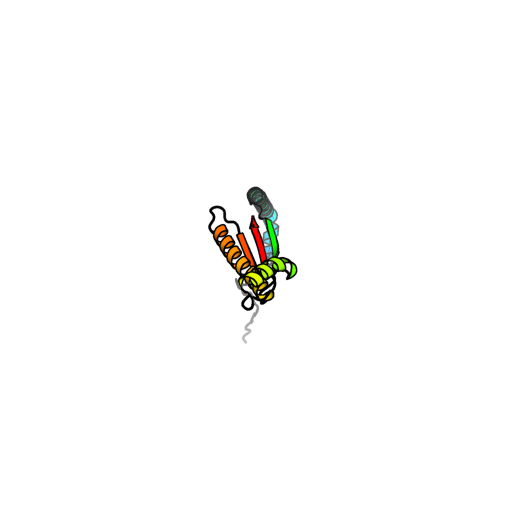 17.043 -4.321 -14.450 1.00 92.69 90 GLU A CA 1
ATOM 674 C C . GLU A 1 90 ? 15.910 -3.391 -14.880 1.00 92.69 90 GLU A C 1
ATOM 676 O O . GLU A 1 90 ? 15.477 -2.545 -14.104 1.00 92.69 90 GLU A O 1
ATOM 681 N N . VAL A 1 91 ? 15.375 -3.576 -16.088 1.00 94.31 91 VAL A N 1
ATOM 682 C CA . VAL A 1 91 ? 14.194 -2.845 -16.564 1.00 94.31 91 VAL A CA 1
ATOM 683 C C . VAL A 1 91 ? 12.978 -3.131 -15.675 1.00 94.31 91 VAL A C 1
ATOM 685 O O . VAL A 1 91 ? 12.301 -2.189 -15.262 1.00 94.31 91 VAL A O 1
ATOM 688 N N . GLN A 1 92 ? 12.733 -4.396 -15.320 1.00 93.75 92 GLN A N 1
ATOM 689 C CA . GLN A 1 92 ? 11.651 -4.785 -14.404 1.00 93.75 92 GLN A CA 1
ATOM 690 C C . GLN A 1 92 ? 11.823 -4.154 -13.012 1.00 93.75 92 GLN A C 1
ATOM 692 O O . GLN A 1 92 ? 10.876 -3.567 -12.482 1.00 93.75 92 GLN A O 1
ATOM 697 N N . ALA A 1 93 ? 13.032 -4.217 -12.443 1.00 92.25 93 ALA A N 1
ATOM 698 C CA . ALA A 1 93 ? 13.344 -3.635 -11.135 1.00 92.25 93 ALA A CA 1
ATOM 699 C C . ALA A 1 93 ? 13.228 -2.098 -11.131 1.00 92.25 93 ALA A C 1
ATOM 701 O O . ALA A 1 93 ? 12.661 -1.501 -10.214 1.00 92.25 93 ALA A O 1
ATOM 702 N N . ASN A 1 94 ? 13.710 -1.443 -12.187 1.00 93.50 94 ASN A N 1
ATOM 703 C CA . ASN A 1 94 ? 13.616 0.007 -12.332 1.00 93.50 94 ASN A CA 1
ATOM 704 C C . ASN A 1 94 ? 12.168 0.470 -12.506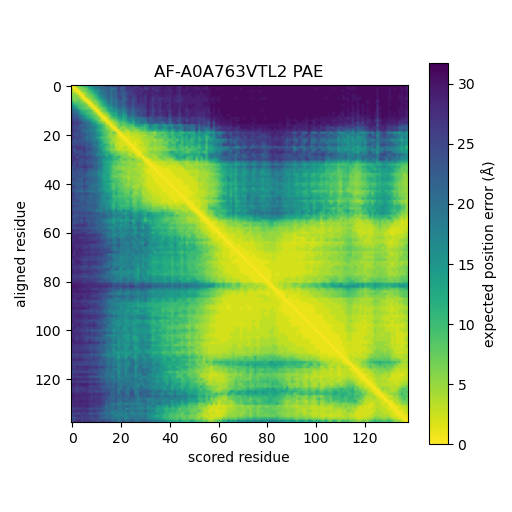 1.00 93.50 94 ASN A C 1
ATOM 706 O O . ASN A 1 94 ? 11.796 1.514 -11.970 1.00 93.50 94 ASN A O 1
ATOM 710 N N . PHE A 1 95 ? 11.344 -0.295 -13.228 1.00 94.06 95 PHE A N 1
ATOM 711 C CA . PHE A 1 95 ? 9.930 0.022 -13.406 1.00 94.06 95 PHE A CA 1
ATOM 712 C C . PHE A 1 95 ? 9.197 0.055 -12.065 1.00 94.06 95 PHE A C 1
ATOM 714 O O . PHE A 1 95 ? 8.564 1.057 -11.733 1.00 94.06 95 PHE A O 1
ATOM 721 N N . ILE A 1 96 ? 9.319 -1.012 -11.272 1.00 91.50 96 ILE A N 1
ATOM 722 C CA . ILE A 1 96 ? 8.600 -1.112 -9.999 1.00 91.50 96 ILE A CA 1
ATOM 723 C C . ILE A 1 96 ? 9.122 -0.115 -8.958 1.00 91.50 96 ILE A C 1
ATOM 725 O O . ILE A 1 96 ? 8.333 0.450 -8.205 1.00 91.50 96 ILE A O 1
ATOM 729 N N . SER A 1 97 ? 10.426 0.178 -8.976 1.00 92.31 97 SER A N 1
ATOM 730 C CA . SER A 1 97 ? 11.026 1.229 -8.151 1.00 92.31 97 SER A CA 1
ATOM 731 C C . SER A 1 97 ? 10.433 2.605 -8.476 1.00 92.31 97 SER A C 1
ATOM 733 O O . SER A 1 97 ? 9.919 3.287 -7.589 1.00 92.31 97 SER A O 1
ATOM 735 N N . ARG A 1 98 ? 10.388 2.978 -9.764 1.00 94.12 98 ARG A N 1
ATOM 736 C CA . ARG A 1 98 ? 9.779 4.242 -10.212 1.00 94.12 98 ARG A CA 1
ATOM 737 C C . ARG A 1 98 ? 8.293 4.320 -9.880 1.00 94.12 98 ARG A C 1
ATOM 739 O O . ARG A 1 98 ? 7.837 5.370 -9.437 1.00 94.12 98 ARG A O 1
ATOM 746 N N . PHE A 1 99 ? 7.559 3.224 -10.078 1.00 93.69 99 PHE A N 1
ATOM 747 C CA . PHE A 1 99 ? 6.151 3.137 -9.701 1.00 93.69 99 PHE A CA 1
ATOM 748 C C . PHE A 1 99 ? 5.976 3.391 -8.203 1.00 93.69 99 PHE A C 1
ATOM 750 O O . PHE A 1 99 ? 5.198 4.263 -7.834 1.00 93.69 99 PHE A O 1
ATOM 757 N N . SER A 1 100 ? 6.741 2.702 -7.351 1.00 91.25 100 SER A N 1
ATOM 758 C CA . SER A 1 100 ? 6.659 2.872 -5.900 1.00 91.25 100 SER A CA 1
ATOM 759 C C . SER A 1 100 ? 6.956 4.310 -5.481 1.00 91.25 100 SER A C 1
ATOM 761 O O . SER A 1 100 ? 6.206 4.864 -4.684 1.00 91.25 100 SER A O 1
ATOM 763 N N . SER A 1 101 ? 8.001 4.940 -6.028 1.00 92.69 101 SER A N 1
ATOM 764 C CA . SER A 1 101 ? 8.332 6.332 -5.700 1.00 92.69 101 SER A CA 1
ATOM 765 C C . SER A 1 101 ? 7.240 7.311 -6.135 1.00 92.69 101 SER A C 1
ATOM 767 O O . SER A 1 101 ? 6.854 8.182 -5.358 1.00 92.69 101 SER A O 1
ATOM 769 N N . ALA A 1 102 ? 6.710 7.159 -7.352 1.00 94.69 102 ALA A N 1
ATOM 770 C CA . ALA A 1 102 ? 5.616 7.998 -7.838 1.00 94.69 102 ALA A CA 1
ATOM 771 C C . ALA A 1 102 ? 4.334 7.795 -7.014 1.00 94.69 102 ALA A C 1
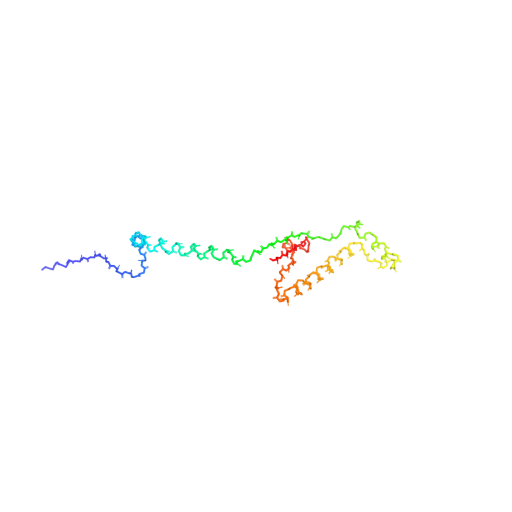ATOM 773 O O . ALA A 1 102 ? 3.622 8.754 -6.724 1.00 94.69 102 ALA A O 1
ATOM 774 N N . PHE A 1 103 ? 4.061 6.558 -6.600 1.00 92.88 103 PHE A N 1
ATOM 775 C CA . PHE A 1 103 ? 2.898 6.215 -5.793 1.00 92.88 103 PHE A CA 1
ATOM 776 C C . PHE A 1 103 ? 2.990 6.772 -4.368 1.00 92.88 103 PHE A C 1
ATOM 778 O O . PHE A 1 103 ? 2.009 7.299 -3.850 1.00 92.88 103 PHE A O 1
ATOM 785 N N . SER A 1 104 ? 4.171 6.717 -3.746 1.00 91.50 104 SER A N 1
ATOM 786 C CA . SER A 1 104 ? 4.415 7.364 -2.452 1.00 91.50 104 SER A CA 1
ATOM 787 C C . SER A 1 104 ? 4.241 8.883 -2.537 1.00 91.50 104 SER A C 1
ATOM 789 O O . SER A 1 104 ? 3.589 9.464 -1.675 1.00 91.50 104 SER A O 1
ATOM 791 N N . ALA A 1 105 ? 4.737 9.519 -3.603 1.00 93.88 105 ALA A N 1
ATOM 792 C CA . ALA A 1 105 ? 4.517 10.948 -3.826 1.00 93.88 105 ALA A CA 1
ATOM 793 C C . ALA A 1 105 ? 3.026 11.292 -4.010 1.00 93.88 105 ALA A C 1
ATOM 795 O O . ALA A 1 105 ? 2.556 12.302 -3.491 1.00 93.88 105 ALA A O 1
ATOM 796 N N . LEU A 1 106 ? 2.262 10.444 -4.708 1.00 92.62 106 LEU A N 1
ATOM 797 C CA . LEU A 1 106 ? 0.811 10.607 -4.836 1.00 92.62 106 LEU A CA 1
ATOM 798 C C . LEU A 1 106 ? 0.104 10.467 -3.482 1.00 92.62 106 LEU A C 1
ATOM 800 O O . LEU A 1 106 ? -0.772 11.266 -3.169 1.00 92.62 106 LEU A O 1
ATOM 804 N N . SER A 1 107 ? 0.494 9.478 -2.679 1.00 91.62 107 SER A N 1
ATOM 805 C CA . SER A 1 107 ? -0.026 9.271 -1.324 1.00 91.62 107 SER A CA 1
ATOM 806 C C . SER A 1 107 ? 0.164 10.513 -0.447 1.00 91.62 107 SER A C 1
ATOM 808 O O . SER A 1 107 ? -0.788 10.972 0.180 1.00 91.62 107 SER A O 1
ATOM 810 N N . GLU A 1 108 ? 1.343 11.130 -0.491 1.00 91.31 108 GLU A N 1
ATOM 811 C CA . GLU A 1 108 ? 1.620 12.369 0.240 1.00 91.31 108 GLU A CA 1
ATOM 812 C C . GLU A 1 108 ? 0.844 13.577 -0.312 1.00 91.31 108 GLU A C 1
ATOM 814 O O . GLU A 1 108 ? 0.383 14.433 0.446 1.00 91.31 108 GLU A O 1
ATOM 819 N N . ALA A 1 109 ? 0.640 13.646 -1.629 1.00 91.56 109 ALA A N 1
ATOM 820 C CA . ALA A 1 109 ? -0.192 14.684 -2.233 1.00 91.56 109 ALA A CA 1
ATOM 821 C C . ALA A 1 109 ? -1.672 14.562 -1.818 1.00 91.56 109 ALA A C 1
ATOM 823 O O . ALA A 1 109 ? -2.325 15.582 -1.595 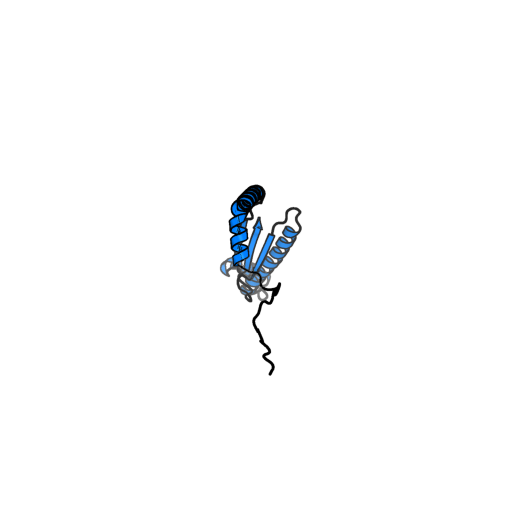1.00 91.56 109 ALA A O 1
ATOM 824 N N . LEU A 1 110 ? -2.191 13.335 -1.700 1.00 89.44 110 LEU A N 1
ATOM 825 C CA . LEU A 1 110 ? -3.560 13.050 -1.257 1.00 89.44 110 LEU A CA 1
ATOM 826 C C . LEU A 1 110 ? -3.763 13.340 0.238 1.00 89.44 110 LEU A C 1
ATOM 828 O O . LEU A 1 110 ? -4.798 13.888 0.620 1.00 89.44 110 LEU A O 1
ATOM 832 N N . ASP A 1 111 ? -2.761 13.063 1.076 1.00 88.88 111 ASP A N 1
ATOM 833 C CA . ASP A 1 111 ? -2.830 13.362 2.515 1.00 88.88 111 ASP A CA 1
ATOM 834 C C . ASP A 1 111 ? -2.827 14.877 2.805 1.00 88.88 111 ASP A C 1
ATOM 836 O O . ASP A 1 111 ? -3.410 15.347 3.785 1.00 88.88 111 ASP A O 1
ATOM 840 N N . ASN A 1 112 ? -2.238 15.668 1.902 1.00 89.88 112 ASN A N 1
ATOM 841 C CA . ASN A 1 112 ? -2.203 17.130 1.984 1.00 89.88 112 ASN A CA 1
ATOM 842 C C . ASN A 1 112 ? -3.480 17.832 1.475 1.00 89.88 112 ASN A C 1
ATOM 844 O O . ASN A 1 112 ? -3.541 19.066 1.472 1.00 89.88 112 ASN A O 1
ATOM 848 N N . GLN A 1 113 ? -4.510 17.096 1.047 1.00 88.19 113 GLN A N 1
ATOM 849 C CA . GLN A 1 113 ? -5.763 17.696 0.584 1.00 88.19 113 GLN A CA 1
ATOM 850 C C . GLN A 1 113 ? -6.667 18.183 1.728 1.00 88.19 113 GLN A C 1
ATOM 852 O O . GLN A 1 113 ? -6.561 17.771 2.885 1.00 88.19 113 GLN A O 1
ATOM 857 N N . LYS A 1 114 ? -7.599 19.088 1.390 1.00 81.00 114 LYS A N 1
ATOM 858 C CA . LYS A 1 114 ? -8.598 19.622 2.333 1.00 81.00 114 LYS A CA 1
ATOM 859 C C . LYS A 1 114 ? -9.545 18.528 2.837 1.00 81.00 114 LYS A C 1
ATOM 861 O O . LYS A 1 114 ? -9.904 18.531 4.012 1.00 81.00 114 LYS A O 1
ATOM 866 N N . GLU A 1 115 ? -9.928 17.607 1.956 1.00 83.25 115 GLU A N 1
ATOM 867 C CA . GLU A 1 115 ? -10.545 16.334 2.318 1.00 83.25 115 GLU A CA 1
ATOM 868 C C . GLU A 1 115 ? -9.464 15.264 2.194 1.00 83.25 115 GLU A C 1
ATOM 870 O O . GLU A 1 115 ? -8.949 15.028 1.108 1.00 83.25 115 GLU A O 1
ATOM 875 N N . ARG A 1 116 ? -9.040 14.698 3.328 1.00 81.69 116 ARG A N 1
ATOM 876 C CA . ARG A 1 116 ? -7.908 13.770 3.353 1.00 81.69 116 ARG A CA 1
ATOM 877 C C . ARG A 1 116 ? -8.315 12.422 2.791 1.00 81.69 116 ARG A C 1
ATOM 879 O O . ARG A 1 116 ? -9.168 11.749 3.373 1.00 81.69 116 ARG A O 1
ATOM 886 N N . GLU A 1 117 ? -7.622 12.004 1.747 1.00 86.31 117 GLU A N 1
ATOM 887 C CA . GLU A 1 117 ? -7.743 10.669 1.183 1.00 86.31 117 GLU A CA 1
ATOM 888 C C . GLU A 1 117 ? -6.523 9.846 1.581 1.00 86.31 117 GLU A C 1
ATOM 890 O O . GLU A 1 117 ? -5.378 10.234 1.335 1.00 86.31 117 GLU A O 1
ATOM 895 N N . LYS A 1 118 ? -6.750 8.698 2.224 1.00 87.38 118 LYS A N 1
ATOM 896 C CA . LYS A 1 118 ? -5.644 7.870 2.707 1.00 87.38 118 LYS A CA 1
ATOM 897 C C . LYS A 1 118 ? -5.300 6.820 1.664 1.00 87.38 118 LYS A C 1
ATOM 899 O O . LYS A 1 118 ? -5.981 5.803 1.552 1.00 87.38 118 LYS A O 1
ATOM 904 N N . LEU A 1 119 ? -4.203 7.051 0.956 1.00 89.62 119 LEU A N 1
ATOM 905 C CA . LEU A 1 119 ? -3.581 6.084 0.061 1.00 89.62 119 LEU A CA 1
ATOM 906 C C . LEU A 1 119 ? -2.298 5.561 0.710 1.00 89.62 119 LEU A C 1
ATOM 908 O O . LEU A 1 119 ? -1.480 6.360 1.153 1.00 89.62 119 LEU A O 1
ATOM 912 N N . THR A 1 120 ? -2.095 4.249 0.780 1.00 88.12 120 THR A N 1
ATOM 913 C CA . THR A 1 120 ? -0.877 3.647 1.347 1.00 88.12 120 THR A CA 1
ATOM 914 C C . THR A 1 120 ? -0.257 2.636 0.394 1.00 88.12 120 THR A C 1
ATOM 916 O O . THR A 1 120 ? -0.956 1.993 -0.390 1.00 88.12 120 THR A O 1
ATOM 919 N N . ILE A 1 121 ? 1.069 2.504 0.470 1.00 87.25 121 ILE A N 1
ATOM 920 C CA . ILE A 1 121 ? 1.855 1.491 -0.236 1.00 87.25 121 ILE A CA 1
ATOM 921 C C . ILE A 1 121 ? 2.863 0.874 0.730 1.00 87.25 121 ILE A C 1
ATOM 923 O O . ILE A 1 121 ? 3.691 1.573 1.310 1.00 87.25 121 ILE A O 1
ATOM 927 N N . GLU A 1 122 ? 2.774 -0.435 0.930 1.00 86.69 122 GLU A N 1
ATOM 928 C CA . GLU A 1 122 ? 3.598 -1.173 1.890 1.00 86.69 122 GLU A CA 1
ATOM 929 C C . GLU A 1 122 ? 4.052 -2.512 1.302 1.00 86.69 122 GLU A C 1
ATOM 931 O O . GLU A 1 122 ? 3.502 -3.004 0.318 1.00 86.69 122 GLU A O 1
ATOM 936 N N . GLN A 1 123 ? 5.065 -3.137 1.901 1.00 85.00 123 GLN A N 1
ATOM 937 C CA . GLN A 1 123 ? 5.433 -4.507 1.543 1.00 85.00 123 GLN A CA 1
ATOM 938 C C . GLN A 1 123 ? 4.306 -5.456 1.956 1.00 85.00 123 GLN A C 1
ATOM 940 O O . GLN A 1 123 ? 3.901 -5.465 3.118 1.00 85.00 123 GLN A O 1
ATOM 945 N N . SER A 1 124 ? 3.829 -6.294 1.031 1.00 83.31 124 SER A N 1
ATOM 946 C CA . SER A 1 124 ? 2.796 -7.293 1.357 1.00 83.31 124 SER A CA 1
ATOM 947 C C . SER A 1 124 ? 3.318 -8.337 2.345 1.00 83.31 124 SER A C 1
ATOM 949 O O . SER A 1 124 ? 2.560 -8.877 3.145 1.00 83.31 124 SER A O 1
ATOM 951 N N . VAL A 1 125 ? 4.622 -8.625 2.286 1.00 83.44 125 VAL A N 1
ATOM 952 C CA . VAL A 1 125 ? 5.319 -9.558 3.173 1.00 83.44 125 VAL A CA 1
ATOM 953 C C . VAL A 1 125 ? 6.485 -8.823 3.820 1.00 83.44 125 VAL A C 1
ATOM 955 O O . VAL A 1 125 ? 7.340 -8.271 3.129 1.00 83.44 125 VAL A O 1
ATOM 958 N N . LYS A 1 126 ? 6.536 -8.821 5.155 1.00 79.62 126 LYS A N 1
ATOM 959 C CA . LYS A 1 126 ? 7.600 -8.145 5.910 1.00 79.62 126 LYS A CA 1
ATOM 960 C C . LYS A 1 126 ? 8.975 -8.690 5.519 1.00 79.62 126 LYS A C 1
ATOM 962 O O . LYS A 1 126 ? 9.223 -9.885 5.651 1.00 79.62 126 LYS A O 1
ATOM 967 N N . GLY A 1 127 ? 9.869 -7.798 5.093 1.00 80.19 127 GLY A N 1
ATOM 968 C CA . GLY A 1 127 ? 11.240 -8.147 4.713 1.00 80.19 127 GLY A CA 1
ATOM 969 C C . GLY A 1 127 ? 11.397 -8.558 3.249 1.00 80.19 127 GLY A C 1
ATOM 970 O O . GLY A 1 127 ? 12.516 -8.843 2.827 1.00 80.19 127 GLY A O 1
ATOM 971 N N . GLN A 1 128 ? 10.316 -8.551 2.462 1.00 81.19 128 GLN A N 1
ATOM 972 C CA . GLN A 1 128 ? 10.357 -8.818 1.029 1.00 81.19 128 GLN A CA 1
ATOM 973 C C . GLN A 1 128 ? 10.074 -7.530 0.251 1.00 81.19 128 GLN A C 1
ATOM 975 O O . GLN A 1 128 ? 9.069 -6.862 0.476 1.00 81.19 128 GLN A O 1
ATOM 980 N N . ALA A 1 129 ? 10.952 -7.178 -0.692 1.00 79.00 129 ALA A N 1
ATOM 981 C CA . ALA A 1 129 ? 10.801 -5.956 -1.491 1.00 79.00 129 ALA A CA 1
ATOM 982 C C . ALA A 1 129 ? 9.544 -5.971 -2.386 1.00 79.00 129 ALA A C 1
ATOM 984 O O . ALA A 1 129 ? 9.003 -4.920 -2.715 1.00 79.00 129 ALA A O 1
ATOM 985 N N . LEU A 1 130 ? 9.084 -7.164 -2.768 1.00 83.81 130 LEU A N 1
ATOM 986 C CA . LEU A 1 130 ? 7.881 -7.413 -3.558 1.00 83.81 130 LEU A CA 1
ATOM 987 C C . LEU A 1 130 ? 7.173 -8.664 -3.037 1.00 83.81 130 LEU A C 1
ATOM 989 O O . LEU A 1 130 ? 7.859 -9.557 -2.548 1.00 83.81 130 LEU A O 1
ATOM 993 N N . PRO A 1 131 ? 5.850 -8.800 -3.207 1.00 85.06 131 PRO A N 1
ATOM 994 C CA . PRO A 1 131 ? 4.941 -7.842 -3.834 1.00 85.06 131 PRO A CA 1
ATOM 995 C C . PRO A 1 131 ? 4.556 -6.685 -2.895 1.00 85.06 131 PRO A C 1
ATOM 997 O O . PRO A 1 131 ? 4.639 -6.798 -1.671 1.00 85.06 131 PRO A O 1
ATOM 1000 N N . LEU A 1 132 ? 4.106 -5.570 -3.462 1.00 87.25 132 LEU A N 1
ATOM 1001 C CA . LEU A 1 132 ? 3.632 -4.385 -2.745 1.00 87.25 132 LEU A CA 1
ATOM 1002 C C . LEU A 1 132 ? 2.112 -4.446 -2.568 1.00 87.25 132 LEU A C 1
ATOM 1004 O O . LEU A 1 132 ? 1.390 -4.786 -3.501 1.00 87.25 132 LEU A O 1
ATOM 1008 N N . SER A 1 133 ? 1.638 -4.111 -1.376 1.00 88.81 133 SER A N 1
ATOM 1009 C CA . SER A 1 133 ? 0.225 -3.951 -1.057 1.00 88.81 133 SER A CA 1
ATOM 1010 C C . SER A 1 133 ? -0.115 -2.472 -1.101 1.00 88.81 133 SER A C 1
ATOM 1012 O O . SER A 1 133 ? 0.542 -1.649 -0.461 1.00 88.81 133 SER A O 1
ATOM 1014 N N . VAL A 1 134 ? -1.141 -2.139 -1.866 1.00 90.06 134 VAL A N 1
ATOM 1015 C CA . VAL A 1 134 ? -1.666 -0.791 -2.018 1.00 90.06 134 VAL A CA 1
ATOM 1016 C C . VAL A 1 134 ? -3.057 -0.751 -1.414 1.00 90.06 134 VAL A C 1
ATOM 1018 O O . VAL A 1 134 ? -3.865 -1.635 -1.692 1.00 90.06 134 VAL A O 1
ATOM 1021 N N . SER A 1 135 ? -3.355 0.260 -0.601 1.00 89.75 135 SER A N 1
ATOM 1022 C CA . SER A 1 135 ? -4.693 0.449 -0.032 1.00 89.75 135 SER A CA 1
ATOM 1023 C C . SER A 1 135 ? -5.170 1.886 -0.166 1.00 89.75 135 SER A C 1
ATOM 1025 O O . SER A 1 135 ? -4.397 2.816 0.038 1.00 89.75 135 SER A O 1
ATOM 1027 N N . TYR A 1 136 ? -6.448 2.061 -0.485 1.00 90.50 136 TYR A N 1
ATOM 1028 C CA . TYR A 1 136 ? -7.115 3.357 -0.566 1.00 90.50 136 TYR A CA 1
ATOM 1029 C C . TYR A 1 136 ? -8.344 3.364 0.334 1.00 90.50 136 TYR A C 1
ATOM 1031 O O . TYR A 1 136 ? -9.134 2.419 0.291 1.00 90.50 136 TYR A O 1
ATOM 1039 N N . VAL A 1 137 ? -8.493 4.417 1.133 1.00 86.94 137 VAL A N 1
ATOM 1040 C CA . VAL A 1 137 ? -9.663 4.648 1.983 1.00 86.94 137 VAL A CA 1
ATOM 1041 C C . VAL A 1 137 ? -10.362 5.912 1.507 1.00 86.94 137 VAL A C 1
ATOM 1043 O O . VAL A 1 137 ? -9.785 6.999 1.614 1.00 86.94 137 VAL A O 1
ATOM 1046 N N . SER A 1 138 ? -11.587 5.731 1.008 1.00 71.44 138 SER A N 1
ATOM 1047 C CA . SER A 1 138 ? -12.517 6.816 0.676 1.00 71.44 138 SER A CA 1
ATOM 1048 C C . SER A 1 138 ? -13.324 7.271 1.886 1.00 71.44 138 SER A C 1
ATOM 1050 O O . SER A 1 138 ? -13.493 6.469 2.838 1.00 71.44 138 SER A O 1
#

Mean predicted aligned error: 12.84 Å

Foldseek 3Di:
DDDDPDDDDDDPPPVPDDDPVVVVVVCVVCVVVVVVVVVVVVVVVVVCVVVDDDKDKDKDKAAFDDLVVCVVVQVVQCVVPPPNRDDSVVVSVVVVVVVVVVQVVVQVVQCPDPPRKHWDWDAPDPPDPDTIMIMTID

Solvent-accessible surface area (backbone atoms only — not comparable to full-atom values): 8298 Å² total; per-residue (Å²): 138,87,82,85,83,84,80,86,76,88,79,80,85,59,92,79,69,83,58,67,66,61,55,51,52,52,51,63,73,36,47,68,61,52,51,52,52,51,52,53,51,50,55,52,50,57,56,44,61,78,69,57,78,80,71,56,76,51,76,50,80,46,64,63,66,54,70,80,78,42,42,70,60,45,50,52,42,36,72,76,44,48,96,72,34,77,51,67,69,52,51,29,53,50,49,44,50,54,48,51,54,55,49,53,53,49,24,54,57,34,54,69,38,97,73,66,37,53,46,49,78,44,56,65,42,91,97,35,91,60,41,32,30,35,38,38,38,90

Organism: Salmonella enterica (NCBI:txid28901)

Sequence (138 aa):
MTVDSNTSSGRGNDPEQIDLIELLLQLWRGKMTIIVAVVIAILLAVGYLMIAKEKWTSTAIITQPDAAQVATYTNALNVLYGGNAPKISEVQANFISRFSSAFSALSEALDNQKEREKLTIEQSVKGQALPLSVSYVS

InterPro domains:
  IPR003856 Polysaccharide chain length determinant, N-terminal domain [PF02706] (16-121)
  IPR050445 Bacterial polysaccharide biosynthesis and export [PTHR32309] (1-121)

Nearest PDB structures (foldseek):
  6rbg-assembly1_A  TM=9.254E-01  e=2.119E-14  Escherichia coli K-12
  3b8p-assembly4_C  TM=9.861E-01  e=2.401E-13  Salmonella enterica subsp. enterica serovar Typhimurium str. LT2
  3b8p-assembly2_A  TM=9.824E-01  e=2.923E-13  Salmonella enterica subsp. enterica serovar Typhimurium str. LT2
  3b8p-assembly6_E  TM=9.703E-01  e=5.276E-13  Salmonella enterica subsp. enterica serovar Typhimurium str. LT2
  4zm5-assembly1_A  TM=9.600E-01  e=4.879E-11  Shigella flexneri

Radius of gyration: 34.17 Å; Cα contacts (8 Å, |Δi|>4): 113; chains: 1; bounding box: 60×36×120 Å

Secondary structure (DSSP, 8-state):
--------------TT---HHHHHHHHHHTHHHHHHHHHHHHHHHHHHHHHS----EEEEEE-PPPHHHHHHHHHHHHHHHGGGPPPHHHHHHHHHHHHHHHHHHHHHHHHTSSS--EEEEEESSTT-S-SEEEEEE-